Protein AF-A0A7C3P316-F1 (afdb_monomer_lite)

Sequence (64 aa):
MVQAKTSYDGLREGWTRATFILREDHLEKIKSLAYWQRKNIKEVMDDVLQEYLRGKKIKSRRKK

Foldseek 3Di:
DPPPPPQCVPHDPPDGDDDDDDDPVVVVVLVVVCVVVVHDSVVSVVVVVCVVCPPDPDDDDPDD

Secondary structure (DSSP, 8-state):
-----GGGTTPPTT---------HHHHHHHHHHHHHTT--HHHHHHHHHHHHHTT--PPPPPP-

Structure (mmCIF, N/CA/C/O backbone):
data_AF-A0A7C3P316-F1
#
_entry.id   AF-A0A7C3P316-F1
#
loop_
_atom_site.group_PDB
_atom_site.id
_atom_site.type_symbol
_atom_site.label_atom_id
_atom_site.label_alt_id
_atom_site.label_comp_id
_atom_site.label_asym_id
_atom_site.label_entity_id
_atom_site.label_seq_id
_atom_site.pdbx_PDB_ins_code
_atom_site.Cartn_x
_atom_site.Cartn_y
_atom_site.Cartn_z
_atom_site.occupancy
_atom_site.B_iso_or_equiv
_atom_site.auth_seq_id
_atom_site.auth_comp_id
_atom_site.auth_asym_id
_atom_site.auth_atom_id
_atom_site.pdbx_PDB_model_num
ATOM 1 N N . MET A 1 1 ? -3.826 -14.673 -31.825 1.00 38.53 1 MET A N 1
ATOM 2 C CA . MET A 1 1 ? -2.611 -14.488 -31.003 1.00 38.53 1 MET A CA 1
ATOM 3 C C . MET A 1 1 ? -3.032 -13.768 -29.734 1.00 38.53 1 MET A C 1
ATOM 5 O O . MET A 1 1 ? -3.527 -12.652 -29.831 1.00 38.53 1 MET A O 1
ATOM 9 N N . VAL A 1 2 ? -2.977 -14.428 -28.574 1.00 45.16 2 VAL A N 1
ATOM 10 C CA . VAL A 1 2 ? -3.340 -13.795 -27.297 1.00 45.16 2 VAL A CA 1
ATOM 11 C C . VAL A 1 2 ? -2.229 -12.811 -26.970 1.00 45.16 2 VAL A C 1
ATOM 13 O O . VAL A 1 2 ? -1.110 -13.209 -26.668 1.00 45.16 2 VAL A O 1
ATOM 16 N N . GLN A 1 3 ? -2.522 -11.525 -27.122 1.00 44.97 3 GLN A N 1
ATOM 17 C CA . GLN A 1 3 ? -1.623 -10.446 -26.751 1.00 44.97 3 GLN A CA 1
ATOM 18 C C . GLN A 1 3 ? -1.344 -10.592 -25.250 1.00 44.97 3 GLN A C 1
ATOM 20 O O . GLN A 1 3 ? -2.216 -10.306 -24.426 1.00 44.97 3 GLN A O 1
ATOM 25 N N . ALA A 1 4 ? -0.172 -11.125 -24.894 1.00 53.84 4 ALA A N 1
ATOM 26 C CA . ALA A 1 4 ? 0.260 -11.230 -23.511 1.00 53.84 4 ALA A CA 1
ATOM 27 C C . ALA A 1 4 ? 0.364 -9.801 -22.977 1.00 53.84 4 ALA A C 1
ATOM 29 O O . ALA A 1 4 ? 1.293 -9.061 -23.296 1.00 53.84 4 ALA A O 1
ATOM 30 N N . LYS A 1 5 ? -0.671 -9.356 -22.261 1.00 60.97 5 LYS A N 1
ATOM 31 C CA . LYS A 1 5 ? -0.706 -8.025 -21.663 1.00 60.97 5 LYS A CA 1
ATOM 32 C C . LYS A 1 5 ? 0.532 -7.904 -20.769 1.00 60.97 5 LYS A C 1
ATOM 34 O O . LYS A 1 5 ? 0.645 -8.625 -19.782 1.00 60.97 5 LYS A O 1
ATOM 39 N N . THR A 1 6 ? 1.437 -6.985 -21.097 1.00 65.00 6 THR A N 1
ATOM 40 C CA . THR A 1 6 ? 2.688 -6.718 -20.355 1.00 65.00 6 THR A CA 1
ATOM 41 C C . THR A 1 6 ? 2.454 -6.462 -18.864 1.00 65.00 6 THR A C 1
ATOM 43 O O . 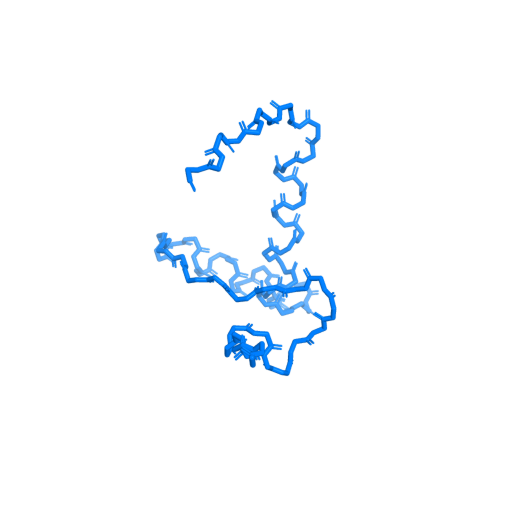THR A 1 6 ? 3.324 -6.702 -18.031 1.00 65.00 6 THR A O 1
ATOM 46 N N . SER A 1 7 ? 1.242 -6.044 -18.488 1.00 61.59 7 SER A N 1
ATOM 47 C CA . SER A 1 7 ? 0.815 -5.898 -17.098 1.00 61.59 7 SER A CA 1
ATOM 48 C C . SER A 1 7 ? 0.876 -7.188 -16.271 1.00 61.59 7 SER A C 1
ATOM 50 O O . SER A 1 7 ? 0.870 -7.064 -15.053 1.00 61.59 7 SER A O 1
ATOM 52 N N . TYR A 1 8 ? 0.945 -8.376 -16.887 1.00 70.88 8 TYR A N 1
ATOM 53 C CA . TYR A 1 8 ? 0.997 -9.680 -16.205 1.00 70.88 8 TYR A CA 1
ATOM 54 C C . TYR A 1 8 ? 2.378 -10.337 -16.204 1.00 70.88 8 TYR A C 1
ATOM 56 O O . TYR A 1 8 ? 2.593 -11.278 -15.444 1.00 70.88 8 TYR A O 1
ATOM 64 N N . ASP A 1 9 ? 3.314 -9.856 -17.024 1.00 72.12 9 ASP A N 1
ATOM 65 C CA . ASP A 1 9 ? 4.633 -10.479 -17.134 1.00 72.12 9 ASP A CA 1
ATOM 66 C C . ASP A 1 9 ? 5.376 -10.419 -15.788 1.00 72.12 9 ASP A C 1
ATOM 68 O O . ASP A 1 9 ? 5.475 -9.345 -15.185 1.00 72.12 9 ASP A O 1
ATOM 72 N N . GLY A 1 10 ? 5.826 -11.566 -15.275 1.00 75.25 10 GLY A N 1
ATOM 73 C CA . GLY A 1 10 ? 6.465 -11.700 -13.958 1.00 75.25 10 GLY A CA 1
ATOM 74 C C . GLY A 1 10 ? 5.549 -11.516 -12.733 1.00 75.25 10 GLY A C 1
ATOM 75 O O . GLY A 1 10 ? 6.058 -11.327 -11.626 1.00 75.25 10 GLY A O 1
ATOM 76 N N . LEU A 1 11 ? 4.219 -11.529 -12.889 1.00 82.50 11 LEU A N 1
ATOM 77 C CA . LEU A 1 11 ? 3.275 -11.518 -11.761 1.00 82.50 11 LEU A CA 1
ATOM 78 C C . LEU A 1 11 ? 2.806 -12.927 -11.382 1.00 82.50 11 LEU A C 1
ATOM 80 O O . LEU A 1 11 ? 2.762 -13.835 -12.206 1.00 82.50 11 LEU A O 1
ATOM 84 N N . ARG A 1 12 ? 2.399 -13.087 -10.117 1.0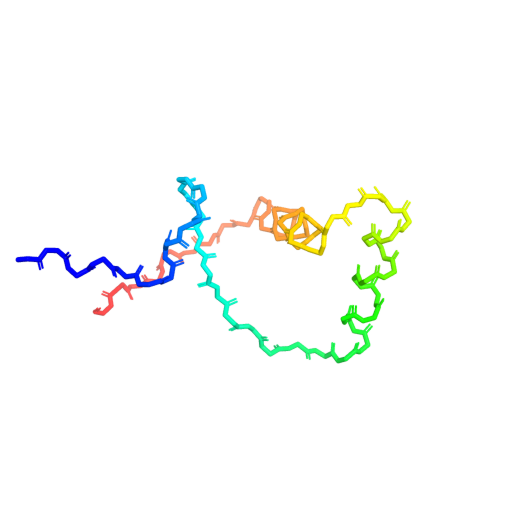0 83.94 12 ARG A N 1
ATOM 85 C CA . ARG A 1 12 ? 1.670 -14.278 -9.660 1.00 83.94 12 ARG A CA 1
ATOM 86 C C . ARG A 1 12 ? 0.264 -14.298 -10.267 1.00 83.94 12 ARG A C 1
ATOM 88 O O . ARG A 1 12 ? -0.308 -13.244 -10.548 1.00 83.94 12 ARG A O 1
ATOM 95 N N . GLU A 1 13 ? -0.309 -15.488 -10.418 1.00 83.62 13 GLU A N 1
ATOM 96 C CA . GLU A 1 13 ? -1.690 -15.646 -10.880 1.00 83.62 13 GLU A CA 1
ATOM 97 C C . GLU A 1 13 ? -2.668 -14.846 -9.999 1.00 83.62 13 GLU A C 1
ATOM 99 O O . GLU A 1 13 ? -2.505 -14.766 -8.781 1.00 83.62 13 GLU A O 1
ATOM 104 N N . GLY A 1 14 ? -3.652 -14.195 -10.625 1.00 84.94 14 GLY A N 1
ATOM 105 C CA . GLY A 1 14 ? -4.633 -13.342 -9.943 1.00 84.94 14 GLY A CA 1
ATOM 106 C C . GLY A 1 14 ? -4.169 -11.910 -9.645 1.00 84.94 14 GLY A C 1
ATOM 107 O O . GLY A 1 14 ? -5.000 -11.075 -9.293 1.00 84.94 14 GLY A O 1
ATOM 108 N N . TRP A 1 15 ? -2.887 -11.584 -9.844 1.00 86.69 15 TRP A N 1
ATOM 109 C CA . TRP A 1 15 ? -2.367 -10.228 -9.648 1.00 86.69 15 TRP A CA 1
ATOM 110 C C . TRP A 1 15 ? -2.398 -9.403 -10.935 1.00 86.69 15 TRP A C 1
ATOM 112 O O . TRP A 1 15 ? -2.277 -9.914 -12.047 1.00 86.69 15 TRP A O 1
ATOM 122 N N . THR A 1 16 ? -2.521 -8.086 -10.778 1.00 90.06 16 THR A N 1
ATOM 123 C CA . THR A 1 16 ? -2.428 -7.119 -11.876 1.00 90.06 16 THR A CA 1
ATOM 124 C C . THR A 1 16 ? -1.655 -5.885 -11.430 1.00 90.06 16 THR A C 1
ATOM 126 O O . THR A 1 16 ? -1.699 -5.500 -10.262 1.00 90.06 16 THR A O 1
ATOM 129 N N . ARG A 1 17 ? -0.970 -5.225 -12.366 1.00 87.56 17 ARG A N 1
ATOM 130 C CA . ARG A 1 17 ? -0.423 -3.878 -12.154 1.00 87.56 17 ARG A CA 1
ATOM 131 C C . ARG A 1 17 ? -1.490 -2.833 -12.455 1.00 87.56 17 ARG A C 1
ATOM 133 O O . ARG A 1 17 ? -2.175 -2.921 -13.473 1.00 87.56 17 ARG A O 1
ATOM 140 N N . ALA A 1 18 ? -1.591 -1.838 -11.587 1.00 88.19 18 ALA A N 1
ATOM 141 C CA . ALA A 1 18 ? -2.385 -0.639 -11.801 1.00 88.19 18 ALA A CA 1
ATOM 142 C C . ALA A 1 18 ? -1.615 0.566 -11.250 1.00 88.19 18 ALA A C 1
ATOM 144 O O . ALA A 1 18 ? -1.007 0.479 -10.183 1.00 88.19 18 ALA A O 1
ATOM 145 N N . THR A 1 19 ? -1.634 1.673 -11.989 1.00 90.88 19 THR A N 1
ATOM 146 C CA . THR A 1 19 ? -1.035 2.938 -11.555 1.00 90.88 19 THR A CA 1
ATOM 147 C C . THR A 1 19 ? -2.131 3.811 -10.964 1.00 90.88 19 THR A C 1
ATOM 149 O O . THR A 1 19 ? -3.146 4.056 -11.617 1.00 90.88 19 THR A O 1
ATOM 152 N N . PHE A 1 20 ? -1.920 4.286 -9.740 1.00 90.25 20 PHE A N 1
ATOM 153 C CA . PHE A 1 20 ? -2.841 5.178 -9.043 1.00 90.25 20 PHE A CA 1
ATOM 154 C C . PHE A 1 20 ? -2.145 6.498 -8.733 1.00 90.25 20 PHE A C 1
ATOM 156 O O . PHE A 1 20 ? -0.958 6.520 -8.413 1.00 90.25 20 PHE A O 1
ATOM 163 N N . ILE A 1 21 ? -2.904 7.588 -8.792 1.00 95.56 21 ILE A N 1
ATOM 164 C CA . ILE A 1 21 ? -2.484 8.885 -8.263 1.00 95.56 21 ILE A CA 1
ATOM 165 C C . ILE A 1 21 ? -3.037 8.974 -6.838 1.00 95.56 21 ILE A C 1
ATOM 167 O O . ILE A 1 21 ? -4.233 8.776 -6.625 1.00 95.56 21 ILE A O 1
ATOM 171 N N . LEU A 1 22 ? -2.173 9.244 -5.862 1.00 94.38 22 LEU A N 1
ATOM 172 C CA . LEU A 1 22 ? -2.522 9.387 -4.449 1.00 94.38 22 LEU A CA 1
ATOM 173 C C . LEU A 1 22 ? -1.844 10.625 -3.859 1.00 94.38 22 LEU A C 1
ATOM 175 O O . LEU A 1 22 ? -0.895 11.148 -4.436 1.00 94.38 22 LEU A O 1
ATOM 179 N N . ARG A 1 23 ? -2.328 11.087 -2.702 1.00 98.12 23 ARG A N 1
ATOM 180 C CA . ARG A 1 23 ? -1.693 12.198 -1.987 1.00 98.12 23 ARG A CA 1
ATOM 181 C C . ARG A 1 23 ? -0.323 11.791 -1.441 1.00 98.12 23 ARG A C 1
ATOM 183 O O . ARG A 1 23 ? -0.163 10.673 -0.951 1.00 98.12 23 ARG A O 1
ATOM 190 N N . GLU A 1 24 ? 0.632 12.714 -1.474 1.00 98.00 24 GLU A N 1
ATOM 191 C CA . GLU A 1 24 ? 1.999 12.479 -0.990 1.00 98.00 24 GLU A CA 1
ATOM 192 C C . GLU A 1 24 ? 2.032 12.117 0.501 1.00 98.00 24 GLU A C 1
ATOM 194 O O . GLU A 1 24 ? 2.722 11.180 0.898 1.00 98.00 24 GLU A O 1
ATOM 199 N N . ASP A 1 25 ? 1.205 12.773 1.321 1.00 98.06 25 ASP A N 1
ATOM 200 C CA . ASP A 1 25 ? 1.120 12.507 2.761 1.00 98.06 25 ASP A CA 1
ATOM 201 C C . ASP A 1 25 ? 0.676 11.067 3.074 1.00 98.06 25 ASP A C 1
ATOM 203 O O . ASP A 1 25 ? 1.110 10.460 4.055 1.00 98.06 25 ASP A O 1
ATOM 207 N N . HIS A 1 26 ? -0.173 10.489 2.223 1.00 96.25 26 HIS A N 1
ATOM 208 C CA . HIS A 1 26 ? -0.562 9.088 2.319 1.00 96.25 26 HIS A CA 1
ATOM 209 C C . HIS A 1 26 ? 0.578 8.154 1.940 1.00 96.25 26 HIS A C 1
ATOM 211 O O . HIS A 1 26 ? 0.789 7.156 2.629 1.00 96.25 26 HIS A O 1
ATOM 217 N N . LEU A 1 27 ? 1.317 8.472 0.875 1.00 96.56 27 LEU A N 1
ATOM 218 C CA . LEU A 1 27 ? 2.447 7.658 0.442 1.00 96.56 27 LEU A CA 1
ATOM 219 C C . LEU A 1 27 ? 3.497 7.536 1.555 1.00 96.56 27 LEU A C 1
ATOM 221 O O . LEU A 1 27 ? 3.956 6.429 1.834 1.00 96.56 27 LEU A O 1
ATOM 225 N N . GLU A 1 28 ? 3.822 8.631 2.242 1.00 98.00 28 GLU A N 1
ATOM 226 C CA . GLU A 1 28 ? 4.790 8.617 3.348 1.00 98.00 28 GLU A CA 1
ATOM 227 C C . GLU A 1 28 ? 4.307 7.807 4.560 1.00 98.00 28 GLU A C 1
ATOM 229 O O . GLU A 1 28 ? 5.074 7.045 5.160 1.00 98.00 28 GLU A O 1
ATOM 234 N N . LYS A 1 29 ? 3.011 7.877 4.881 1.00 96.94 29 LYS A N 1
ATOM 235 C CA . LYS A 1 29 ? 2.409 7.032 5.925 1.00 96.94 29 LYS A CA 1
ATOM 236 C C . LYS A 1 29 ? 2.447 5.552 5.549 1.00 96.94 29 LYS A C 1
ATOM 238 O O . LYS A 1 29 ? 2.795 4.729 6.390 1.00 96.94 29 LYS A O 1
ATOM 243 N N . ILE A 1 30 ? 2.143 5.211 4.296 1.00 96.69 30 ILE A N 1
ATOM 244 C CA . ILE A 1 30 ? 2.185 3.828 3.797 1.00 96.69 30 ILE A CA 1
ATOM 245 C C . ILE A 1 30 ? 3.617 3.283 3.838 1.00 96.69 30 ILE A C 1
ATOM 247 O O . ILE A 1 30 ? 3.822 2.163 4.300 1.00 96.69 30 ILE A O 1
ATOM 251 N N . LYS A 1 31 ? 4.615 4.070 3.413 1.00 96.81 31 LYS A N 1
ATOM 252 C CA . LYS A 1 31 ? 6.037 3.695 3.511 1.00 96.81 31 LYS A CA 1
ATOM 253 C C . LYS A 1 31 ? 6.446 3.428 4.957 1.00 96.81 31 LYS A C 1
ATOM 255 O O . LYS A 1 31 ? 7.067 2.407 5.239 1.00 96.81 31 LYS A O 1
ATOM 260 N N . SER A 1 32 ? 6.062 4.321 5.867 1.00 97.94 32 SER A N 1
ATOM 261 C CA . SER A 1 32 ? 6.350 4.178 7.297 1.00 97.94 32 SER A CA 1
ATOM 262 C C . SER A 1 32 ? 5.700 2.920 7.873 1.00 97.94 32 SER A C 1
ATOM 264 O O . SER A 1 32 ? 6.355 2.144 8.566 1.00 97.94 32 SER A O 1
ATOM 266 N N . LEU A 1 33 ? 4.430 2.674 7.542 1.00 97.12 33 LEU A N 1
ATOM 267 C CA . LEU A 1 33 ? 3.699 1.484 7.969 1.00 97.12 33 LEU A CA 1
ATOM 268 C C . LEU A 1 33 ? 4.364 0.199 7.458 1.00 97.12 33 LEU A C 1
ATOM 270 O O . LEU A 1 33 ? 4.590 -0.724 8.236 1.00 97.12 33 LEU A O 1
ATOM 274 N N . ALA A 1 34 ? 4.734 0.171 6.176 1.00 98.06 34 ALA A N 1
ATOM 275 C CA . ALA A 1 34 ? 5.445 -0.941 5.553 1.00 98.06 34 ALA A CA 1
ATOM 276 C C . ALA A 1 34 ? 6.770 -1.238 6.271 1.00 98.06 34 ALA A C 1
ATOM 278 O O . ALA A 1 34 ? 7.040 -2.386 6.628 1.00 98.06 34 ALA A O 1
ATOM 279 N N . TYR A 1 35 ? 7.552 -0.197 6.566 1.00 98.00 35 TYR A N 1
ATOM 280 C CA . TYR A 1 35 ? 8.819 -0.327 7.280 1.00 98.00 35 TYR A CA 1
ATOM 281 C C . TYR A 1 35 ? 8.646 -0.953 8.671 1.00 98.00 35 TYR A C 1
ATOM 283 O O . TYR A 1 35 ? 9.287 -1.962 8.981 1.00 98.00 35 TYR A O 1
ATOM 291 N N . TRP A 1 36 ? 7.757 -0.392 9.496 1.00 98.31 36 TRP A N 1
ATOM 292 C CA . TRP A 1 36 ? 7.551 -0.853 10.872 1.00 98.31 36 TRP A CA 1
ATOM 293 C C . TRP A 1 36 ? 6.913 -2.240 10.950 1.00 98.31 36 TRP A C 1
ATOM 295 O O . TRP A 1 36 ? 7.231 -3.005 11.856 1.00 98.31 36 TRP A O 1
ATOM 305 N N . GLN A 1 37 ? 6.070 -2.601 9.981 1.00 97.25 37 GLN A N 1
ATOM 306 C CA . GLN A 1 37 ? 5.462 -3.931 9.903 1.00 97.25 37 GLN A CA 1
ATOM 307 C C . GLN A 1 37 ? 6.329 -4.967 9.176 1.00 97.25 37 GLN A C 1
ATOM 309 O O . GLN A 1 37 ? 5.894 -6.107 9.032 1.00 97.25 37 GLN A O 1
ATOM 314 N N . ARG A 1 38 ? 7.536 -4.600 8.716 1.00 97.50 38 ARG A N 1
ATOM 315 C CA . ARG A 1 38 ? 8.412 -5.465 7.900 1.00 97.50 38 ARG A CA 1
ATOM 316 C C . ARG A 1 38 ? 7.703 -6.030 6.658 1.00 97.50 38 ARG A C 1
ATOM 318 O O . ARG A 1 38 ? 7.949 -7.164 6.258 1.00 97.50 38 ARG A O 1
ATOM 325 N N . LYS A 1 39 ? 6.831 -5.226 6.048 1.00 97.25 39 LYS A N 1
ATOM 326 C CA . LYS A 1 39 ? 6.068 -5.561 4.840 1.00 97.25 39 LYS A CA 1
ATOM 327 C C . LYS A 1 39 ? 6.540 -4.733 3.656 1.00 97.25 39 LYS A C 1
ATOM 329 O O . LYS A 1 39 ? 7.083 -3.641 3.806 1.00 97.25 39 LYS A O 1
ATOM 334 N N . ASN A 1 40 ? 6.274 -5.219 2.453 1.00 94.75 40 ASN A N 1
ATOM 335 C CA . ASN A 1 40 ? 6.396 -4.420 1.245 1.00 94.75 40 ASN A CA 1
ATOM 336 C C . ASN A 1 40 ? 5.176 -3.503 1.085 1.00 94.75 40 ASN A C 1
ATOM 338 O O . ASN A 1 40 ? 4.064 -3.856 1.470 1.00 94.75 40 ASN A O 1
ATOM 342 N N . ILE A 1 41 ? 5.348 -2.364 0.406 1.00 94.62 41 ILE A N 1
ATOM 343 C CA . ILE A 1 41 ? 4.249 -1.420 0.120 1.00 94.62 41 ILE A CA 1
ATOM 344 C C . ILE A 1 41 ? 3.067 -2.116 -0.569 1.00 94.62 41 ILE A C 1
ATOM 346 O O . ILE A 1 41 ? 1.918 -1.845 -0.243 1.00 94.62 41 ILE A O 1
ATOM 350 N N . LYS A 1 42 ? 3.340 -3.045 -1.493 1.00 92.12 42 LYS A N 1
ATOM 351 C CA . LYS A 1 42 ? 2.303 -3.820 -2.192 1.00 92.12 42 LYS A CA 1
ATOM 352 C C . LYS A 1 42 ? 1.473 -4.710 -1.258 1.00 92.12 42 LYS A C 1
ATOM 354 O O . LYS A 1 42 ? 0.291 -4.871 -1.510 1.00 92.12 42 LYS A O 1
ATOM 359 N N . GLU A 1 43 ? 2.072 -5.242 -0.193 1.00 94.69 43 GLU A N 1
ATOM 360 C CA . GLU A 1 43 ? 1.375 -6.066 0.806 1.00 94.69 43 GLU A CA 1
ATOM 361 C C . GLU A 1 43 ? 0.527 -5.182 1.719 1.00 94.69 43 GLU A C 1
ATOM 363 O O . GLU A 1 43 ? -0.646 -5.459 1.923 1.00 94.69 43 GLU A O 1
ATOM 368 N N . VAL A 1 44 ? 1.077 -4.047 2.168 1.00 96.69 44 VAL A N 1
ATOM 369 C CA . VAL A 1 44 ? 0.310 -3.050 2.933 1.00 96.69 44 VAL A CA 1
ATOM 370 C C . VAL A 1 44 ? -0.885 -2.535 2.131 1.00 96.69 44 VAL A C 1
ATOM 372 O O . VAL A 1 44 ? -1.976 -2.391 2.671 1.00 96.69 44 VAL A O 1
ATOM 375 N N . MET A 1 45 ? -0.702 -2.258 0.839 1.00 95.19 45 MET A N 1
ATOM 376 C CA . MET A 1 45 ? -1.795 -1.811 -0.022 1.00 95.19 45 MET A CA 1
ATOM 377 C C . MET A 1 45 ? -2.856 -2.892 -0.225 1.00 95.19 45 MET A C 1
ATOM 379 O O . MET A 1 45 ? -4.037 -2.555 -0.236 1.00 95.19 45 MET A O 1
ATOM 383 N N . ASP A 1 46 ? -2.459 -4.156 -0.376 1.00 94.81 46 ASP A N 1
ATOM 384 C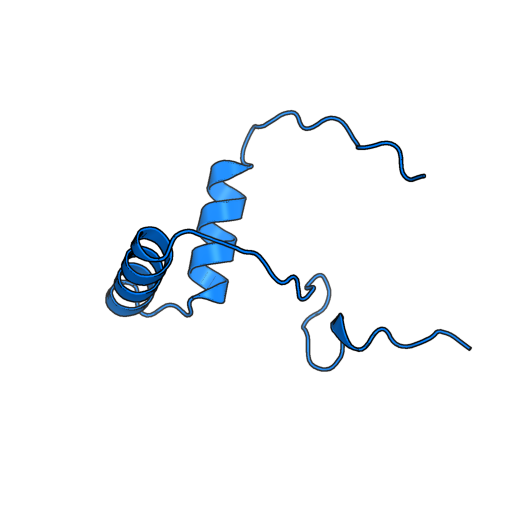 CA . ASP A 1 46 ? -3.398 -5.275 -0.482 1.00 94.81 46 ASP A CA 1
ATOM 385 C C . ASP A 1 46 ? -4.227 -5.421 0.804 1.00 94.81 46 ASP A C 1
ATOM 387 O O . ASP A 1 46 ? -5.455 -5.422 0.737 1.00 94.81 46 ASP A O 1
ATOM 391 N N . ASP A 1 47 ? -3.577 -5.378 1.973 1.00 95.31 47 ASP A N 1
ATOM 392 C CA . ASP A 1 47 ? -4.240 -5.414 3.283 1.00 95.31 47 ASP A CA 1
ATOM 393 C C . ASP A 1 47 ? -5.246 -4.261 3.446 1.00 95.31 47 ASP A C 1
ATOM 395 O O . ASP A 1 47 ? -6.401 -4.476 3.819 1.00 95.31 47 ASP A O 1
ATOM 399 N N . VAL A 1 48 ? -4.833 -3.029 3.125 1.00 94.56 48 VAL A N 1
ATOM 400 C CA . VAL A 1 48 ? -5.682 -1.829 3.222 1.00 94.56 48 VAL A CA 1
ATOM 401 C C . VAL A 1 48 ? -6.881 -1.924 2.279 1.00 94.56 48 VAL A C 1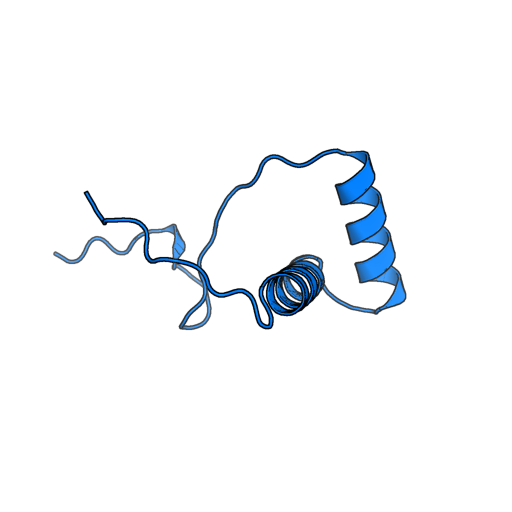
ATOM 403 O O . VAL A 1 48 ? -7.999 -1.573 2.661 1.00 94.56 48 VAL A O 1
ATOM 406 N N . LEU A 1 49 ? -6.678 -2.392 1.044 1.00 94.69 49 LEU A N 1
ATOM 407 C CA . LEU A 1 49 ? -7.764 -2.572 0.083 1.00 94.69 49 LEU A CA 1
ATOM 408 C C . LEU A 1 49 ? -8.714 -3.681 0.530 1.00 94.69 49 LEU A C 1
ATOM 410 O O . LEU A 1 49 ? -9.929 -3.488 0.481 1.00 94.69 49 LEU A O 1
ATOM 414 N N . GLN A 1 50 ? -8.190 -4.812 0.998 1.00 95.50 50 GLN A N 1
ATOM 415 C CA . GLN A 1 50 ? -8.995 -5.913 1.509 1.00 95.50 50 GLN A CA 1
ATOM 416 C C . GLN A 1 50 ? -9.841 -5.458 2.698 1.00 95.50 50 GLN A C 1
ATOM 418 O O . GLN A 1 50 ? -11.048 -5.702 2.717 1.00 95.50 50 GLN A O 1
ATOM 423 N N . GLU A 1 51 ? -9.240 -4.758 3.659 1.00 96.19 51 GLU A N 1
ATOM 424 C CA . GLU A 1 51 ? -9.941 -4.225 4.822 1.00 96.19 51 GLU A CA 1
ATOM 425 C C . GLU A 1 51 ? -11.004 -3.202 4.419 1.00 96.19 51 GLU A C 1
ATOM 427 O O . GLU A 1 51 ? -12.150 -3.304 4.860 1.00 96.19 51 GLU A O 1
ATOM 432 N N . TYR A 1 52 ? -10.661 -2.259 3.539 1.00 95.12 52 TYR A N 1
ATOM 433 C CA . TYR A 1 52 ? -11.600 -1.243 3.079 1.00 95.12 52 TYR A CA 1
ATOM 434 C C . TYR A 1 52 ? -12.776 -1.857 2.317 1.00 95.12 52 TYR A C 1
ATOM 436 O O . TYR A 1 52 ? -13.910 -1.422 2.486 1.00 95.12 52 TYR A O 1
ATOM 444 N N . LEU A 1 53 ? -12.542 -2.859 1.469 1.00 95.81 53 LEU A N 1
ATOM 445 C CA . LEU A 1 53 ? -13.588 -3.483 0.655 1.00 95.81 53 LEU A CA 1
ATOM 446 C C . LEU A 1 53 ? -14.420 -4.511 1.436 1.00 95.81 53 LEU A C 1
ATOM 448 O O . LEU A 1 53 ? -15.536 -4.834 1.017 1.00 95.81 53 LEU A O 1
ATOM 452 N N . ARG A 1 54 ? -13.926 -5.003 2.578 1.00 96.12 54 ARG A N 1
ATOM 453 C CA . ARG A 1 54 ? -14.599 -6.015 3.399 1.00 96.12 54 ARG A CA 1
ATOM 454 C C . ARG A 1 54 ? -16.012 -5.570 3.784 1.00 96.12 54 ARG A C 1
ATOM 456 O O . ARG A 1 54 ? -16.225 -4.514 4.370 1.00 96.12 54 ARG A O 1
ATOM 463 N N . GLY A 1 55 ? -16.999 -6.401 3.448 1.00 93.25 55 GLY A N 1
ATOM 464 C C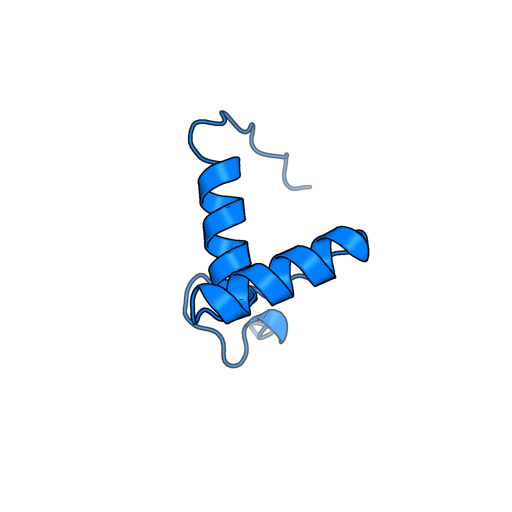A . GLY A 1 55 ? -18.410 -6.163 3.770 1.00 93.25 55 GLY A CA 1
ATOM 465 C C . GLY A 1 55 ? -19.115 -5.111 2.903 1.00 93.25 55 GLY A C 1
ATOM 466 O O . GLY A 1 55 ? -20.325 -4.921 3.048 1.00 93.25 55 GLY A O 1
ATOM 467 N N . LYS A 1 56 ? -18.423 -4.446 1.966 1.00 94.94 56 LYS A N 1
ATOM 468 C CA . LYS A 1 56 ? -19.063 -3.491 1.053 1.00 94.94 56 LYS A CA 1
ATOM 469 C C . LYS A 1 56 ? -19.817 -4.230 -0.055 1.00 94.94 56 LYS A C 1
ATOM 471 O O . LYS A 1 56 ? -19.246 -5.010 -0.812 1.00 94.94 56 LYS A O 1
ATOM 476 N N . LYS A 1 57 ? -21.113 -3.935 -0.204 1.00 92.19 57 LYS A N 1
ATOM 477 C CA . LYS A 1 57 ? -21.927 -4.409 -1.336 1.00 92.19 57 LYS A CA 1
ATOM 478 C C . LYS A 1 57 ? -21.665 -3.533 -2.562 1.00 92.19 57 LYS A C 1
ATOM 480 O O . LYS A 1 57 ? -22.305 -2.500 -2.747 1.00 92.19 57 LYS A O 1
ATOM 485 N N . ILE A 1 58 ? -20.705 -3.937 -3.388 1.00 90.75 58 ILE A N 1
ATOM 486 C CA . ILE A 1 58 ? -20.302 -3.196 -4.589 1.00 90.75 58 ILE A CA 1
ATOM 487 C C . ILE A 1 58 ? -21.120 -3.701 -5.779 1.00 90.75 58 ILE A C 1
ATOM 489 O O . ILE A 1 58 ? -21.067 -4.877 -6.132 1.00 90.75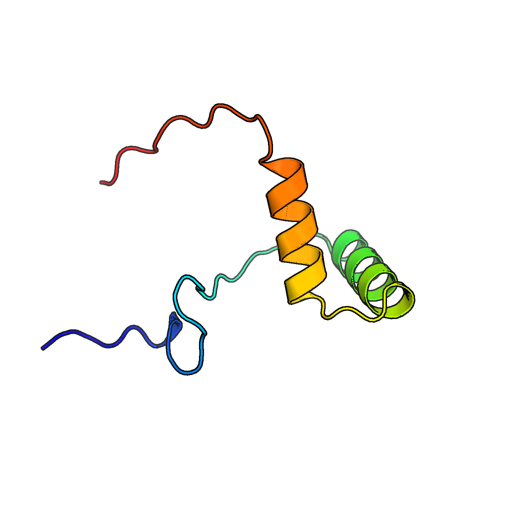 58 ILE A O 1
ATOM 493 N N . LYS A 1 59 ? -21.892 -2.810 -6.410 1.00 90.25 59 LYS A N 1
ATOM 494 C CA . LYS A 1 59 ? -22.606 -3.140 -7.649 1.00 90.25 59 LYS A CA 1
ATOM 495 C C . LYS A 1 59 ? -21.596 -3.289 -8.785 1.00 90.25 59 LYS A C 1
ATOM 497 O O . LYS A 1 59 ? -20.708 -2.451 -8.936 1.00 90.25 59 LYS A O 1
ATOM 502 N N . SER A 1 60 ? -21.757 -4.327 -9.604 1.00 86.56 60 SER A N 1
ATOM 503 C CA . SER A 1 60 ? -20.925 -4.508 -10.794 1.00 86.56 60 SER A CA 1
ATOM 504 C C . SER A 1 60 ? -21.071 -3.301 -11.720 1.00 86.56 60 SER A C 1
ATOM 506 O O . SER A 1 60 ? -22.185 -2.906 -12.080 1.00 86.56 60 SER A O 1
ATOM 508 N N . ARG A 1 61 ? -19.942 -2.708 -12.115 1.00 85.81 61 ARG A N 1
ATOM 509 C CA . ARG A 1 61 ? -19.937 -1.696 -13.170 1.00 85.81 61 ARG A CA 1
ATOM 510 C C . ARG A 1 61 ? -20.275 -2.405 -14.480 1.00 85.81 61 ARG A C 1
ATOM 512 O O . ARG A 1 61 ? -19.590 -3.366 -14.828 1.00 85.81 61 ARG A O 1
ATOM 519 N N . ARG A 1 62 ? -21.288 -1.931 -15.222 1.00 78.00 62 ARG A N 1
ATOM 520 C CA . ARG A 1 62 ? -21.534 -2.407 -16.597 1.00 78.00 62 ARG A CA 1
ATOM 521 C C . ARG A 1 62 ? -20.213 -2.327 -17.368 1.00 78.00 62 ARG A C 1
ATOM 523 O O . ARG A 1 62 ? -19.632 -1.246 -17.479 1.00 78.00 62 ARG A O 1
ATOM 530 N N . LYS A 1 63 ? -19.710 -3.473 -17.833 1.00 68.50 63 LYS A N 1
ATOM 531 C CA . LYS A 1 63 ? -18.594 -3.507 -18.780 1.00 68.50 63 LYS A CA 1
ATOM 532 C C . LYS A 1 63 ? -19.158 -2.980 -20.100 1.00 68.50 63 LYS A C 1
ATOM 534 O O . LYS A 1 63 ? -20.141 -3.533 -20.585 1.00 68.50 63 LYS A O 1
ATOM 539 N N . LYS A 1 64 ? -18.632 -1.846 -20.560 1.00 55.47 64 LYS A N 1
ATOM 540 C CA . LYS A 1 64 ? -18.926 -1.313 -21.891 1.00 55.47 64 LYS A CA 1
ATOM 541 C C . LYS A 1 64 ? -18.154 -2.125 -22.922 1.00 55.47 64 LYS A C 1
ATOM 543 O O . LYS A 1 64 ? -17.040 -2.570 -22.556 1.00 55.47 64 LYS A O 1
#

Radius of gyration: 15.14 Å; chains: 1; bounding box: 31×28×42 Å

pLDDT: mean 86.96, std 14.81, range [38.53, 98.31]